Protein AF-A0A1G6D6D0-F1 (afdb_monomer)

Structure (mmCIF, N/CA/C/O backbone):
data_AF-A0A1G6D6D0-F1
#
_entry.id   AF-A0A1G6D6D0-F1
#
loop_
_atom_site.group_PDB
_atom_site.id
_atom_site.type_symbol
_atom_site.label_atom_id
_atom_site.label_alt_id
_atom_site.label_comp_id
_atom_site.label_asym_id
_atom_site.label_entity_id
_atom_site.label_seq_id
_atom_site.pdbx_PDB_ins_code
_atom_site.Cartn_x
_atom_site.Cartn_y
_atom_site.Cartn_z
_atom_site.occupancy
_atom_site.B_iso_or_equiv
_atom_site.auth_seq_id
_atom_site.auth_comp_id
_atom_site.auth_asym_id
_atom_site.auth_atom_id
_atom_site.pdbx_PDB_model_num
ATOM 1 N N . MET A 1 1 ? -6.537 -3.616 13.261 1.00 66.50 1 MET A N 1
ATOM 2 C CA . MET A 1 1 ? -6.884 -4.343 12.015 1.00 66.50 1 MET A CA 1
ATOM 3 C C . MET A 1 1 ? -5.956 -5.545 11.928 1.00 66.50 1 MET A C 1
ATOM 5 O O . MET A 1 1 ? -4.879 -5.459 12.498 1.00 66.50 1 MET A O 1
ATOM 9 N N . GLU A 1 2 ? -6.340 -6.663 11.310 1.00 81.75 2 GLU A N 1
ATOM 10 C CA . GLU A 1 2 ? -5.386 -7.776 11.140 1.00 81.75 2 GLU A CA 1
ATOM 11 C C . GLU A 1 2 ? -4.252 -7.355 10.183 1.00 81.75 2 GLU A C 1
ATOM 13 O O . GLU A 1 2 ? -4.545 -6.703 9.173 1.00 81.75 2 GLU A O 1
ATOM 18 N N . PRO A 1 3 ? -2.979 -7.692 10.472 1.00 80.25 3 PRO A N 1
ATOM 19 C CA . PRO A 1 3 ? -1.830 -7.265 9.666 1.00 80.25 3 PRO A CA 1
ATOM 20 C C . PRO A 1 3 ? -1.919 -7.767 8.220 1.00 80.25 3 PRO A C 1
ATOM 22 O O . PRO A 1 3 ? -1.638 -7.016 7.287 1.00 80.25 3 PRO A O 1
ATOM 25 N N . ASP A 1 4 ? -2.431 -8.982 8.009 1.00 86.94 4 ASP A N 1
ATOM 26 C CA . ASP A 1 4 ? -2.689 -9.535 6.675 1.00 86.94 4 ASP A CA 1
ATOM 27 C C . ASP A 1 4 ? -3.686 -8.695 5.868 1.00 86.94 4 ASP A C 1
ATOM 29 O O . ASP A 1 4 ? -3.547 -8.547 4.652 1.00 86.94 4 ASP A O 1
ATOM 33 N N . LYS A 1 5 ? -4.677 -8.096 6.541 1.00 89.50 5 LYS A N 1
ATOM 34 C CA . LYS A 1 5 ? -5.673 -7.241 5.890 1.00 89.50 5 LYS A CA 1
ATOM 35 C C . LYS A 1 5 ? -5.059 -5.913 5.446 1.00 89.50 5 LYS A C 1
ATOM 37 O O . LYS A 1 5 ? -5.367 -5.455 4.351 1.00 89.50 5 LYS A O 1
ATOM 42 N N . ILE A 1 6 ? -4.185 -5.320 6.264 1.0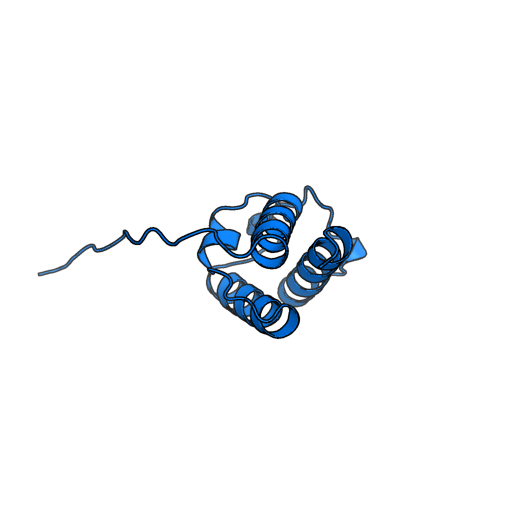0 90.88 6 ILE A N 1
ATOM 43 C CA . ILE A 1 6 ? -3.436 -4.109 5.892 1.00 90.88 6 ILE A CA 1
ATOM 44 C C . ILE A 1 6 ? -2.511 -4.402 4.718 1.00 90.88 6 ILE A C 1
ATOM 46 O O . ILE A 1 6 ? -2.521 -3.675 3.732 1.00 90.88 6 ILE A O 1
ATOM 50 N N . ARG A 1 7 ? -1.768 -5.508 4.775 1.00 90.88 7 ARG A N 1
ATOM 51 C CA . ARG A 1 7 ? -0.876 -5.910 3.689 1.00 90.88 7 ARG A CA 1
ATOM 52 C C . ARG A 1 7 ? -1.616 -6.090 2.370 1.00 90.88 7 ARG A C 1
ATOM 54 O O . ARG A 1 7 ? -1.166 -5.584 1.346 1.00 90.88 7 ARG A O 1
ATOM 61 N N . LYS A 1 8 ? -2.761 -6.773 2.399 1.00 92.00 8 LYS A N 1
ATOM 62 C CA . LYS A 1 8 ? -3.606 -6.926 1.214 1.00 92.00 8 LYS A CA 1
ATOM 63 C C . LYS A 1 8 ? -4.094 -5.571 0.692 1.00 92.00 8 LYS A C 1
ATOM 65 O O . LYS A 1 8 ? -4.010 -5.338 -0.506 1.00 92.00 8 LYS A O 1
ATOM 70 N N . LEU A 1 9 ? -4.533 -4.683 1.583 1.00 92.50 9 LEU A N 1
ATOM 71 C CA . LEU A 1 9 ? -4.980 -3.343 1.213 1.00 92.50 9 LEU A CA 1
ATOM 72 C C . LEU A 1 9 ? -3.872 -2.553 0.503 1.00 92.50 9 LEU A C 1
ATOM 74 O O . LEU A 1 9 ? -4.114 -2.031 -0.580 1.00 92.50 9 LEU A O 1
ATOM 78 N N . VAL A 1 10 ? -2.661 -2.505 1.069 1.00 92.00 10 VAL A N 1
ATOM 79 C CA . VAL A 1 10 ? -1.523 -1.800 0.452 1.00 92.00 10 VAL A CA 1
ATOM 80 C C . VAL A 1 10 ? -1.238 -2.366 -0.940 1.00 92.00 10 VAL A C 1
ATOM 82 O O . VAL A 1 10 ? -1.165 -1.604 -1.896 1.00 92.00 10 VAL A O 1
ATOM 85 N N . ILE A 1 11 ? -1.180 -3.695 -1.084 1.00 93.50 11 ILE A N 1
ATOM 86 C CA . ILE A 1 11 ? -0.975 -4.357 -2.383 1.00 93.50 11 ILE A CA 1
ATOM 87 C C . ILE A 1 11 ? -2.064 -3.973 -3.392 1.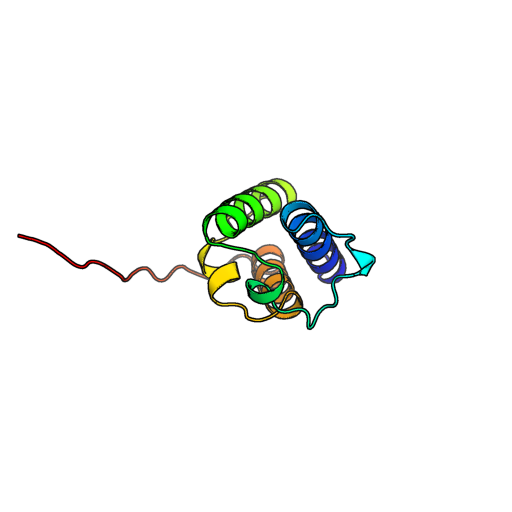00 93.50 11 ILE A C 1
ATOM 89 O O . ILE A 1 11 ? -1.753 -3.640 -4.533 1.00 93.50 11 ILE A O 1
ATOM 93 N N . GLU A 1 12 ? -3.337 -4.017 -2.994 1.00 93.44 12 GLU A N 1
ATOM 94 C CA . GLU A 1 12 ? -4.463 -3.704 -3.879 1.00 93.44 12 GLU A CA 1
ATOM 95 C C . GLU A 1 12 ? -4.423 -2.249 -4.363 1.00 93.44 12 GLU A C 1
ATOM 97 O O . GLU A 1 12 ? -4.637 -1.997 -5.551 1.00 93.44 12 GLU A O 1
ATOM 102 N N . LYS A 1 13 ? -4.110 -1.301 -3.471 1.00 93.06 13 LYS A N 1
ATOM 103 C CA . LYS A 1 13 ? -4.010 0.124 -3.812 1.00 93.06 13 LYS A CA 1
ATOM 104 C C . LYS A 1 13 ? -2.778 0.424 -4.664 1.00 93.06 13 LYS A C 1
ATOM 106 O O . LYS A 1 13 ? -2.903 1.052 -5.711 1.00 93.06 13 LYS A O 1
ATOM 111 N N . THR A 1 14 ? -1.613 -0.106 -4.295 1.00 91.44 14 THR A N 1
ATOM 112 C CA . THR A 1 14 ? -0.389 0.039 -5.093 1.00 91.44 14 THR A CA 1
ATOM 113 C C . THR A 1 14 ? -0.551 -0.556 -6.490 1.00 91.44 14 THR A C 1
ATOM 115 O O . THR A 1 14 ? -0.173 0.084 -7.464 1.00 91.44 14 THR A O 1
ATOM 118 N N . ALA A 1 15 ? -1.159 -1.738 -6.621 1.00 92.31 15 ALA A N 1
ATOM 119 C CA . ALA A 1 15 ? -1.433 -2.345 -7.925 1.00 92.31 15 ALA A CA 1
ATOM 120 C C . ALA A 1 15 ? -2.336 -1.470 -8.794 1.00 92.31 15 ALA A C 1
ATOM 122 O O . ALA A 1 15 ? -2.109 -1.357 -9.998 1.00 92.31 15 ALA A O 1
ATOM 123 N N . ASN A 1 16 ? -3.345 -0.843 -8.184 1.00 91.94 16 ASN A N 1
ATOM 124 C CA . ASN A 1 16 ? -4.249 0.051 -8.889 1.00 91.94 16 ASN A CA 1
ATOM 125 C C . ASN A 1 16 ? -3.515 1.273 -9.457 1.00 91.94 16 ASN A C 1
ATOM 127 O O . ASN A 1 16 ? -3.688 1.575 -10.636 1.00 91.94 16 ASN A O 1
ATOM 131 N N . LEU A 1 17 ? -2.659 1.903 -8.647 1.00 90.25 17 LEU A N 1
ATOM 132 C CA . LEU A 1 17 ? -1.853 3.060 -9.048 1.00 90.25 17 LEU A CA 1
ATOM 133 C C . LEU A 1 17 ? -0.813 2.694 -10.114 1.00 90.25 17 LEU A C 1
ATOM 135 O O . LEU A 1 17 ? -0.730 3.346 -11.149 1.00 90.25 17 LEU A O 1
ATOM 139 N N . ALA A 1 18 ? -0.105 1.579 -9.925 1.00 88.69 18 ALA A N 1
ATOM 140 C CA . ALA A 1 18 ? 0.881 1.071 -10.878 1.00 88.69 18 ALA A CA 1
ATOM 141 C C . ALA A 1 18 ? 0.256 0.503 -12.172 1.00 88.69 18 ALA A C 1
ATOM 143 O O . ALA A 1 18 ? 0.970 0.150 -13.111 1.00 88.69 18 ALA A O 1
ATOM 144 N N . GLY A 1 19 ? -1.074 0.374 -12.243 1.00 90.44 19 GLY A N 1
ATOM 145 C CA . GLY A 1 19 ? -1.775 -0.163 -13.412 1.00 90.44 19 GLY A CA 1
ATOM 146 C C . GLY A 1 19 ? -1.510 -1.652 -13.675 1.00 90.44 19 GLY A C 1
ATOM 147 O O . GLY A 1 19 ? -1.673 -2.118 -14.806 1.00 90.44 19 GLY A O 1
ATOM 148 N N . ILE A 1 20 ? -1.108 -2.405 -12.649 1.00 91.38 20 ILE A N 1
ATOM 149 C CA . ILE A 1 20 ? -0.824 -3.845 -12.719 1.00 91.38 20 ILE A CA 1
ATOM 150 C C . ILE A 1 20 ? -1.801 -4.643 -11.851 1.00 91.38 20 ILE A C 1
ATOM 152 O O . ILE A 1 20 ? -2.696 -4.106 -11.202 1.00 91.38 20 ILE A O 1
ATOM 156 N N . LYS A 1 21 ? -1.674 -5.971 -11.864 1.00 92.31 21 LYS A N 1
ATOM 157 C CA . LYS A 1 21 ? -2.503 -6.837 -11.022 1.00 92.31 21 LYS A CA 1
ATOM 158 C C . LYS A 1 21 ? -1.888 -6.962 -9.625 1.00 92.31 21 LYS A C 1
ATOM 160 O O . LYS A 1 21 ? -0.672 -7.085 -9.528 1.00 92.31 21 LYS A O 1
ATOM 165 N N . PRO A 1 22 ? -2.703 -7.047 -8.559 1.00 90.94 22 PRO A N 1
ATOM 166 C CA . PRO A 1 22 ? -2.199 -7.266 -7.200 1.00 90.94 22 PRO A CA 1
ATOM 167 C C . PRO A 1 22 ? -1.447 -8.595 -7.044 1.00 90.94 22 PRO A C 1
ATOM 169 O O . PRO A 1 22 ? -0.578 -8.697 -6.191 1.00 90.94 22 PRO A O 1
ATOM 172 N N . ASP A 1 23 ? -1.739 -9.586 -7.891 1.00 90.44 23 ASP A N 1
ATOM 173 C CA . ASP A 1 23 ? -1.033 -10.876 -7.924 1.00 90.44 23 ASP A CA 1
ATOM 174 C C . ASP A 1 23 ? 0.413 -10.761 -8.448 1.00 90.44 23 ASP A C 1
ATOM 176 O O . ASP A 1 23 ? 1.248 -11.608 -8.151 1.00 90.44 23 ASP A O 1
ATOM 180 N N . GLU A 1 24 ? 0.726 -9.696 -9.198 1.00 90.69 24 GLU A N 1
ATOM 181 C CA . GLU A 1 24 ? 2.082 -9.421 -9.699 1.00 90.69 24 GLU A CA 1
ATOM 182 C C . GLU A 1 24 ? 2.948 -8.717 -8.640 1.00 90.69 24 GLU A C 1
ATOM 184 O O . GLU A 1 24 ? 4.165 -8.632 -8.796 1.00 90.69 24 GLU A O 1
ATOM 189 N N . ILE A 1 25 ? 2.338 -8.215 -7.558 1.00 91.25 25 ILE A N 1
ATOM 190 C CA . ILE A 1 25 ? 3.035 -7.534 -6.468 1.00 91.25 25 ILE A CA 1
ATOM 191 C C . ILE A 1 25 ? 3.331 -8.525 -5.346 1.00 91.25 25 ILE A C 1
ATOM 193 O O . ILE A 1 25 ? 2.448 -9.101 -4.709 1.00 91.25 25 ILE A O 1
ATOM 197 N N . THR A 1 26 ? 4.614 -8.670 -5.047 1.00 90.81 26 THR A N 1
ATOM 198 C CA . THR A 1 26 ? 5.121 -9.481 -3.940 1.00 90.81 26 THR A CA 1
ATOM 199 C C . THR A 1 26 ? 5.378 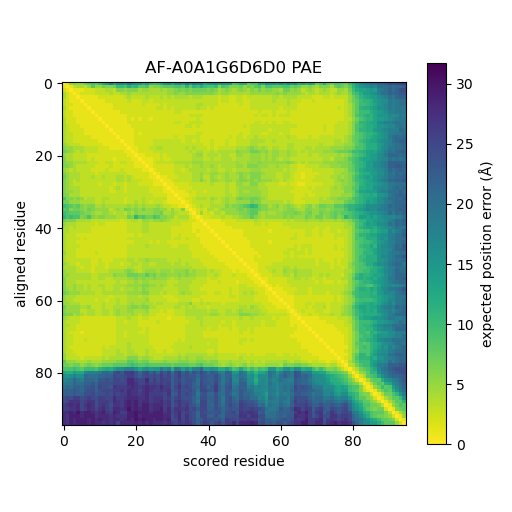-8.603 -2.705 1.00 90.81 26 THR A C 1
ATOM 201 O O . THR A 1 26 ? 5.538 -7.391 -2.831 1.00 90.81 26 THR A O 1
ATOM 204 N N . PRO A 1 27 ? 5.441 -9.171 -1.482 1.00 87.94 27 PRO A N 1
ATOM 205 C CA . PRO A 1 27 ? 5.811 -8.392 -0.293 1.00 87.94 27 PRO A CA 1
ATOM 206 C C . PRO A 1 27 ? 7.173 -7.705 -0.434 1.00 87.94 27 PRO A C 1
ATOM 208 O O . PRO A 1 27 ? 7.364 -6.618 0.091 1.00 87.94 27 PRO A O 1
ATOM 211 N N . GLU A 1 28 ? 8.092 -8.345 -1.151 1.00 91.12 28 GLU A N 1
ATOM 212 C CA . GLU A 1 28 ? 9.455 -7.865 -1.390 1.00 91.12 28 GLU A CA 1
ATOM 213 C C . GLU A 1 28 ? 9.544 -6.948 -2.619 1.00 91.12 28 GLU A C 1
ATOM 215 O O . GLU A 1 28 ? 10.632 -6.513 -2.989 1.00 91.12 28 GLU A O 1
ATOM 220 N N . SER A 1 29 ? 8.415 -6.662 -3.279 1.00 90.88 29 SER A N 1
ATOM 221 C CA . SER A 1 29 ? 8.389 -5.712 -4.386 1.00 90.88 29 SER A CA 1
ATOM 222 C C . SER A 1 29 ? 8.731 -4.324 -3.874 1.00 90.88 29 SER A C 1
ATOM 224 O O . SER A 1 29 ? 8.190 -3.869 -2.862 1.00 90.88 29 SER A O 1
ATOM 226 N N . ASN A 1 30 ? 9.632 -3.666 -4.595 1.00 90.06 30 ASN A N 1
ATOM 227 C CA . ASN A 1 30 ? 10.095 -2.340 -4.243 1.00 90.06 30 ASN A CA 1
ATOM 228 C C . ASN A 1 30 ? 9.080 -1.282 -4.706 1.00 90.06 30 ASN A C 1
ATOM 230 O O . ASN A 1 30 ? 8.662 -1.303 -5.863 1.00 90.06 30 ASN A O 1
ATOM 234 N N . LEU A 1 31 ? 8.677 -0.379 -3.809 1.00 86.56 31 LEU A N 1
ATOM 235 C CA . LEU A 1 31 ? 7.644 0.631 -4.077 1.00 86.56 31 LEU A CA 1
ATOM 236 C C . LEU A 1 31 ? 8.065 1.599 -5.195 1.00 86.56 31 LEU A C 1
ATOM 238 O O . LEU A 1 31 ? 7.276 1.875 -6.097 1.00 86.56 31 LEU A O 1
ATOM 242 N N . GLU A 1 32 ? 9.325 2.036 -5.192 1.00 84.75 32 GLU A N 1
ATOM 243 C CA . GLU A 1 32 ? 9.896 2.905 -6.228 1.00 84.75 32 GLU A CA 1
ATOM 244 C C . GLU A 1 32 ? 9.963 2.181 -7.582 1.00 84.75 32 GLU A C 1
ATOM 246 O O . GLU A 1 32 ? 9.607 2.740 -8.619 1.00 84.75 32 GLU A O 1
ATOM 251 N N . ALA A 1 33 ? 10.335 0.895 -7.582 1.00 87.31 33 ALA A N 1
ATOM 252 C CA . ALA A 1 33 ? 10.389 0.081 -8.800 1.00 87.31 33 ALA A CA 1
ATOM 253 C C . ALA A 1 33 ? 9.005 -0.182 -9.420 1.00 87.31 33 ALA A C 1
ATOM 255 O O . ALA A 1 33 ? 8.908 -0.413 -10.626 1.00 87.31 33 ALA A O 1
ATOM 256 N N . LEU A 1 34 ? 7.941 -0.141 -8.611 1.00 86.88 34 LEU A N 1
ATOM 257 C CA . LEU A 1 34 ? 6.552 -0.219 -9.072 1.00 86.88 34 LEU A CA 1
ATOM 258 C C . LEU A 1 34 ? 6.062 1.095 -9.700 1.00 86.88 34 LEU A C 1
ATOM 260 O O . LEU A 1 34 ? 4.961 1.130 -10.243 1.00 86.88 34 LEU A O 1
ATOM 264 N N . GLY A 1 35 ? 6.882 2.149 -9.660 1.00 83.56 35 GLY A N 1
ATOM 265 C CA . GLY A 1 35 ? 6.568 3.451 -10.229 1.00 83.56 35 GLY A CA 1
ATOM 266 C C . GLY A 1 35 ? 5.752 4.346 -9.305 1.00 83.56 35 GLY A C 1
ATOM 267 O O . GLY A 1 35 ? 5.187 5.311 -9.801 1.00 83.56 35 GLY A O 1
ATOM 268 N N . LEU A 1 36 ? 5.687 4.053 -7.999 1.00 82.00 36 LEU A N 1
ATOM 269 C CA . LEU A 1 36 ? 5.051 4.951 -7.036 1.00 82.00 36 LEU A CA 1
ATOM 270 C C . LEU A 1 36 ? 5.902 6.211 -6.873 1.00 82.00 36 LEU A C 1
ATOM 272 O O . LEU A 1 36 ? 6.916 6.207 -6.172 1.00 82.00 36 LEU A O 1
ATOM 276 N N . ASP A 1 37 ? 5.484 7.286 -7.530 1.00 83.56 37 ASP A N 1
ATOM 277 C CA . ASP A 1 37 ? 6.091 8.598 -7.363 1.00 83.56 37 ASP A CA 1
ATOM 278 C C . ASP A 1 37 ? 5.484 9.365 -6.170 1.00 83.56 37 ASP A C 1
ATOM 280 O O . ASP A 1 37 ? 4.647 8.864 -5.414 1.00 83.56 37 ASP A O 1
ATOM 284 N N . SER A 1 38 ? 5.914 10.613 -5.971 1.00 82.12 38 SER A N 1
ATOM 285 C CA . SER A 1 38 ? 5.392 11.462 -4.897 1.00 82.12 38 SER A CA 1
ATOM 286 C C . SER A 1 38 ? 3.883 11.715 -4.998 1.00 82.12 38 SER A C 1
ATOM 288 O O . SER A 1 38 ? 3.239 11.878 -3.965 1.00 82.12 38 SER A O 1
ATOM 290 N N . ALA A 1 39 ? 3.310 11.793 -6.202 1.00 88.38 39 ALA A N 1
ATOM 291 C CA . ALA A 1 39 ? 1.878 12.009 -6.391 1.00 88.38 39 ALA A CA 1
ATOM 292 C C . ALA A 1 39 ? 1.092 10.726 -6.100 1.00 88.38 39 ALA A C 1
ATOM 294 O O . ALA A 1 39 ? 0.087 10.778 -5.388 1.00 88.38 39 ALA A O 1
ATOM 295 N N . ASP A 1 40 ? 1.587 9.579 -6.562 1.00 89.50 40 ASP A N 1
ATOM 296 C CA . ASP A 1 40 ? 0.992 8.279 -6.262 1.00 89.50 40 ASP A CA 1
ATOM 297 C C . ASP A 1 40 ? 1.058 7.963 -4.768 1.00 89.50 40 ASP A C 1
ATOM 299 O O . ASP A 1 40 ? 0.081 7.486 -4.195 1.00 89.50 40 ASP A O 1
ATOM 303 N N . ALA A 1 41 ? 2.161 8.305 -4.097 1.00 89.50 41 ALA A N 1
ATOM 304 C CA . ALA A 1 41 ? 2.292 8.162 -2.650 1.00 89.50 41 ALA A CA 1
ATOM 305 C C . ALA A 1 41 ? 1.246 8.993 -1.885 1.00 89.50 41 ALA A C 1
ATOM 307 O O . ALA A 1 41 ? 0.709 8.526 -0.878 1.00 89.50 41 ALA A O 1
ATOM 308 N N . VAL A 1 42 ? 0.922 10.206 -2.357 1.00 91.38 42 VAL A N 1
ATOM 309 C CA . VAL A 1 42 ? -0.145 11.037 -1.768 1.00 91.38 42 VAL A CA 1
ATOM 310 C C . VAL A 1 42 ? -1.500 10.350 -1.920 1.00 91.38 42 VAL A C 1
ATOM 312 O O . VAL A 1 42 ? -2.245 10.251 -0.947 1.00 91.38 42 VAL A O 1
ATOM 315 N N . VAL A 1 43 ? -1.817 9.851 -3.117 1.00 92.00 43 VAL A N 1
ATOM 316 C CA . VAL A 1 43 ? -3.092 9.162 -3.372 1.00 92.00 43 VAL A CA 1
ATOM 317 C C . VAL A 1 43 ? -3.187 7.879 -2.547 1.00 92.00 43 VAL A C 1
ATOM 319 O O . VAL A 1 43 ? -4.200 7.650 -1.889 1.00 92.00 43 VAL A O 1
ATOM 322 N N . LEU A 1 44 ? -2.117 7.085 -2.513 1.00 91.31 44 LEU A N 1
ATOM 323 C CA . LEU A 1 44 ? -2.022 5.850 -1.740 1.00 91.31 44 LEU A CA 1
ATOM 324 C C . LEU A 1 44 ? -2.259 6.101 -0.249 1.00 91.31 44 LEU A C 1
ATOM 326 O O . LEU A 1 44 ? -3.057 5.394 0.371 1.00 91.31 44 LEU A O 1
ATOM 330 N N . ALA A 1 45 ? -1.610 7.128 0.310 1.00 91.19 45 ALA A N 1
ATOM 331 C CA . ALA A 1 45 ? -1.829 7.555 1.685 1.00 91.19 45 ALA A CA 1
ATOM 332 C C . ALA A 1 45 ? -3.309 7.871 1.913 1.00 91.19 45 ALA A C 1
ATOM 334 O O . ALA A 1 45 ? -3.940 7.220 2.738 1.00 91.19 45 ALA A O 1
ATOM 335 N N . MET A 1 46 ? -3.897 8.763 1.110 1.00 91.44 46 MET A N 1
ATOM 336 C CA . MET A 1 46 ? -5.304 9.159 1.234 1.00 91.44 46 MET A CA 1
ATOM 337 C C . MET A 1 46 ? -6.286 7.982 1.120 1.00 91.44 46 MET A C 1
ATOM 339 O O . MET A 1 46 ? -7.320 7.960 1.791 1.00 91.44 46 MET A O 1
ATOM 343 N N . GLU A 1 47 ? -6.018 7.005 0.253 1.00 92.69 47 GLU A N 1
ATOM 344 C CA . GLU A 1 47 ? -6.861 5.816 0.123 1.00 92.69 47 GLU A CA 1
ATOM 345 C C . GLU A 1 47 ? -6.762 4.905 1.350 1.00 92.69 47 GLU A C 1
ATOM 347 O O . GLU A 1 47 ? -7.779 4.402 1.833 1.00 92.69 47 GLU A O 1
ATOM 352 N N . ILE A 1 48 ? -5.557 4.709 1.883 1.00 91.56 48 ILE A N 1
ATOM 353 C CA . ILE A 1 48 ? -5.346 3.904 3.089 1.00 91.56 48 ILE A CA 1
ATOM 354 C C . ILE A 1 48 ? -5.922 4.620 4.314 1.00 91.56 48 ILE A C 1
ATOM 356 O O . ILE A 1 48 ? -6.529 3.970 5.166 1.00 91.56 48 ILE A O 1
ATOM 360 N N . GLU A 1 49 ? -5.802 5.942 4.401 1.00 91.56 49 GLU A N 1
ATOM 361 C CA . GLU A 1 49 ? -6.410 6.754 5.457 1.00 91.56 49 GLU A CA 1
ATOM 362 C C . GLU A 1 49 ? -7.928 6.591 5.490 1.00 91.56 49 GLU A C 1
ATOM 364 O O . GLU A 1 49 ? -8.508 6.367 6.553 1.00 91.56 49 GLU A O 1
ATOM 369 N N . GLN A 1 50 ? -8.580 6.645 4.327 1.00 91.06 50 GLN A N 1
ATOM 370 C CA . GLN A 1 50 ? -10.029 6.467 4.220 1.00 91.06 50 GLN A CA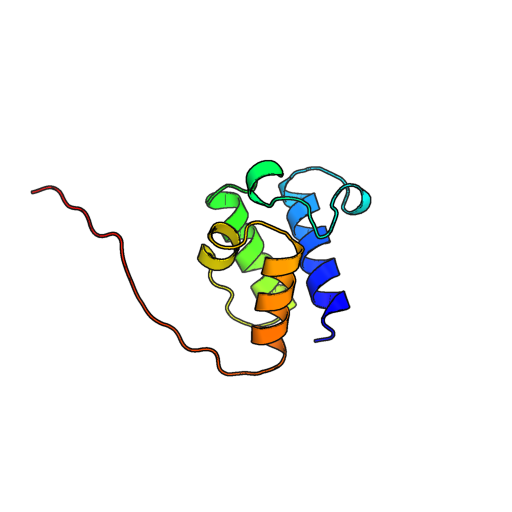 1
ATOM 371 C C . GLN A 1 50 ? -10.483 5.062 4.639 1.00 91.06 50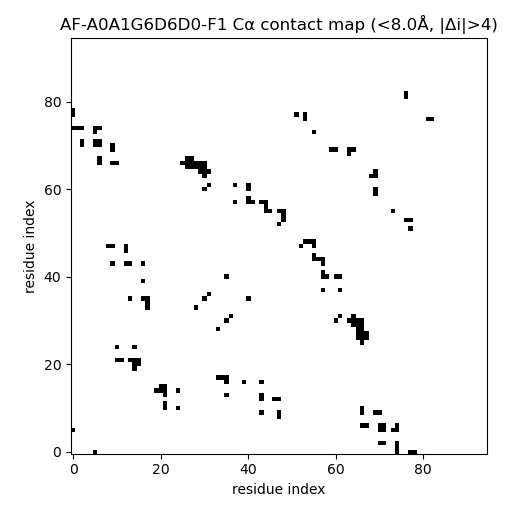 GLN A C 1
ATOM 373 O O . GLN A 1 50 ? -11.509 4.920 5.302 1.00 91.06 50 GLN A O 1
ATOM 378 N N . GLU A 1 51 ? -9.715 4.028 4.293 1.00 90.50 51 GLU A N 1
ATOM 379 C CA . GLU A 1 51 ? -10.036 2.631 4.614 1.00 90.50 51 GLU A CA 1
ATOM 380 C C . GLU A 1 51 ? -9.740 2.270 6.078 1.00 90.50 51 GLU A C 1
ATOM 382 O O . GLU A 1 51 ? -10.447 1.468 6.694 1.00 90.50 51 GLU A O 1
ATOM 387 N N . THR A 1 52 ? -8.683 2.847 6.651 1.00 87.69 52 THR A N 1
ATOM 388 C CA . THR A 1 52 ? -8.233 2.549 8.020 1.00 87.69 52 THR A CA 1
ATOM 389 C C . THR A 1 52 ? -8.778 3.522 9.064 1.00 87.69 52 THR A C 1
ATOM 391 O O . THR A 1 52 ? -8.802 3.192 10.253 1.00 87.69 52 THR A O 1
ATOM 394 N N . GLY A 1 53 ? -9.218 4.712 8.647 1.00 88.88 53 GLY A N 1
ATOM 395 C CA . GLY A 1 53 ? -9.628 5.810 9.522 1.00 88.88 53 GLY A CA 1
ATOM 396 C C . GLY A 1 53 ? -8.479 6.409 10.343 1.00 88.88 53 GLY A C 1
ATOM 397 O O . GLY A 1 53 ? -8.730 7.004 11.393 1.00 88.88 53 GLY A O 1
ATOM 398 N N . ARG A 1 54 ? -7.224 6.202 9.928 1.00 87.88 54 ARG A N 1
ATOM 399 C CA . ARG A 1 54 ? -6.010 6.715 10.582 1.00 87.88 54 ARG A CA 1
ATOM 400 C C . ARG A 1 54 ? -5.247 7.601 9.617 1.00 87.88 54 ARG A C 1
ATOM 402 O O . ARG 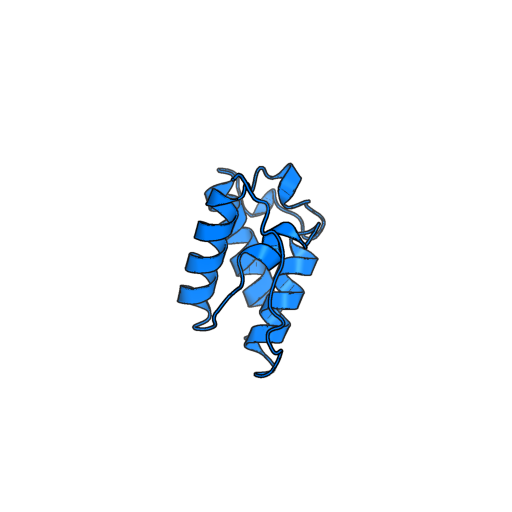A 1 54 ? -5.223 7.278 8.446 1.00 87.88 54 ARG A O 1
ATOM 409 N N . GLU A 1 55 ? -4.620 8.657 10.123 1.00 88.12 55 GLU A N 1
ATOM 410 C CA . GLU A 1 55 ? -3.719 9.510 9.338 1.00 88.12 55 GLU A CA 1
ATOM 411 C C . GLU A 1 55 ? -2.450 8.722 8.971 1.00 88.12 55 GLU A C 1
ATOM 413 O O . GLU A 1 55 ? -1.836 8.099 9.842 1.00 88.12 55 GLU A O 1
ATOM 418 N N . ILE A 1 56 ? -2.088 8.719 7.688 1.00 89.50 56 ILE A N 1
ATOM 419 C CA . ILE A 1 56 ? -0.943 8.008 7.122 1.00 89.50 56 ILE A CA 1
ATOM 420 C C . ILE A 1 56 ? -0.043 9.038 6.453 1.00 89.50 56 ILE A C 1
ATOM 422 O O . ILE A 1 56 ? -0.414 9.700 5.488 1.00 89.50 56 ILE A O 1
ATOM 426 N N . GLU A 1 57 ? 1.187 9.155 6.941 1.00 89.31 57 GLU A N 1
ATOM 427 C CA . GLU A 1 57 ? 2.130 10.098 6.360 1.00 89.31 57 GLU A CA 1
ATOM 428 C C . GLU A 1 57 ? 2.601 9.625 4.978 1.00 89.31 57 GLU A C 1
ATOM 430 O O . GLU A 1 57 ? 3.136 8.530 4.837 1.00 89.31 57 GLU A O 1
ATOM 435 N N . VAL A 1 58 ? 2.501 10.490 3.968 1.00 89.62 58 VAL A N 1
ATOM 436 C CA . VAL A 1 58 ? 3.002 10.222 2.605 1.00 89.62 58 VAL A CA 1
ATOM 437 C C . VAL A 1 58 ? 4.482 9.825 2.605 1.00 89.62 58 VAL A C 1
ATOM 439 O O . VAL A 1 58 ? 4.898 8.926 1.877 1.00 89.62 58 VAL A O 1
ATOM 442 N N . GLY A 1 59 ? 5.276 10.460 3.473 1.00 87.62 59 GLY A N 1
ATOM 443 C CA . GLY A 1 59 ? 6.696 10.167 3.646 1.00 87.62 59 GLY A CA 1
ATOM 444 C C . GLY A 1 59 ? 6.984 8.724 4.064 1.00 87.62 59 GLY A C 1
ATOM 445 O O . GLY A 1 59 ? 8.088 8.252 3.822 1.00 87.62 59 GLY A O 1
ATOM 446 N N . LEU A 1 60 ? 6.015 7.998 4.631 1.00 89.81 60 LEU A N 1
ATOM 447 C CA . LEU A 1 60 ? 6.146 6.572 4.933 1.00 89.81 60 LEU A CA 1
ATOM 448 C C . LEU A 1 60 ? 6.417 5.765 3.658 1.00 89.81 60 LEU A C 1
ATOM 450 O O . LEU A 1 60 ? 7.366 4.990 3.631 1.00 89.81 60 LEU A O 1
ATOM 454 N N . PHE A 1 61 ? 5.668 6.008 2.580 1.00 88.44 61 PHE A N 1
ATOM 455 C CA . PHE A 1 61 ? 5.838 5.288 1.309 1.00 88.44 61 PHE A CA 1
ATOM 456 C C . PHE A 1 61 ? 7.134 5.646 0.581 1.00 88.44 61 PHE A C 1
ATOM 458 O O . PHE A 1 61 ? 7.638 4.836 -0.183 1.00 88.44 61 PHE A O 1
ATOM 465 N N . LEU A 1 62 ? 7.677 6.838 0.841 1.00 85.69 62 LEU A N 1
ATOM 466 C CA . LEU A 1 62 ? 8.967 7.276 0.300 1.00 85.69 62 LEU A CA 1
ATOM 467 C C . LEU A 1 62 ? 10.159 6.765 1.125 1.00 85.69 62 LEU A C 1
ATOM 469 O O . LEU A 1 62 ? 11.286 6.763 0.641 1.00 85.69 62 LEU A O 1
ATOM 473 N N . ARG A 1 63 ? 9.931 6.390 2.391 1.00 86.88 63 ARG A N 1
ATOM 474 C CA . ARG A 1 63 ? 10.957 5.836 3.288 1.00 86.88 63 ARG A CA 1
ATOM 475 C C . ARG A 1 63 ? 11.034 4.316 3.226 1.00 86.88 63 ARG A C 1
ATOM 477 O O . ARG A 1 63 ? 12.110 3.771 3.447 1.00 86.88 63 ARG A O 1
ATOM 484 N N . CYS A 1 64 ? 9.909 3.646 3.001 1.00 89.44 64 CYS A N 1
ATOM 485 C CA . CYS A 1 64 ? 9.857 2.196 2.882 1.00 89.44 64 CYS A CA 1
ATOM 486 C C . CYS A 1 64 ? 10.401 1.757 1.522 1.00 89.44 64 CYS A C 1
ATOM 488 O O . CYS A 1 64 ? 9.979 2.271 0.489 1.00 89.44 64 CYS A O 1
ATOM 490 N N . GLU A 1 65 ? 11.293 0.769 1.514 1.00 88.94 65 GLU A N 1
ATOM 491 C CA . GLU A 1 65 ? 11.789 0.201 0.260 1.00 88.94 65 GLU A CA 1
ATOM 492 C C . GLU A 1 65 ? 10.756 -0.763 -0.322 1.00 88.94 65 GLU A C 1
ATOM 494 O O . GLU A 1 65 ? 10.505 -0.762 -1.527 1.00 88.94 65 GLU A O 1
ATOM 499 N N . THR A 1 66 ? 10.127 -1.569 0.537 1.00 92.25 66 THR A N 1
ATOM 500 C CA . THR A 1 66 ? 9.239 -2.659 0.124 1.00 92.25 66 THR A CA 1
ATOM 501 C C . THR A 1 66 ? 7.788 -2.478 0.564 1.00 92.25 66 THR A C 1
ATOM 503 O O . THR A 1 66 ? 7.469 -1.812 1.553 1.00 92.25 66 THR A O 1
ATOM 506 N N . VAL A 1 67 ? 6.880 -3.145 -0.155 1.00 91.56 67 VAL A N 1
ATOM 507 C CA . VAL A 1 67 ? 5.450 -3.204 0.192 1.00 91.56 67 VAL A CA 1
ATOM 508 C C . VAL A 1 67 ? 5.226 -3.815 1.581 1.00 91.56 67 VAL A C 1
ATOM 510 O O . VAL A 1 67 ? 4.325 -3.388 2.305 1.00 91.56 67 VAL A O 1
ATOM 513 N N . ALA A 1 68 ? 6.030 -4.813 1.964 1.00 91.75 68 ALA A N 1
ATOM 514 C CA . ALA A 1 68 ? 5.962 -5.429 3.285 1.00 91.75 68 ALA A CA 1
ATOM 515 C C . ALA A 1 68 ? 6.235 -4.418 4.404 1.00 91.75 68 ALA A C 1
ATOM 517 O O . ALA A 1 68 ? 5.422 -4.313 5.320 1.00 91.75 68 ALA A O 1
ATOM 518 N N . GLU A 1 69 ? 7.309 -3.635 4.292 1.00 92.06 69 GLU A N 1
ATOM 519 C CA . GLU A 1 69 ? 7.666 -2.632 5.299 1.00 92.06 69 GLU A CA 1
ATOM 520 C C . GLU A 1 69 ? 6.579 -1.569 5.461 1.00 92.06 69 GLU A C 1
ATOM 522 O O . GLU A 1 69 ? 6.174 -1.267 6.585 1.00 92.06 69 GLU A O 1
ATOM 527 N N . ALA A 1 70 ? 6.048 -1.051 4.348 1.00 91.25 70 ALA A N 1
ATOM 528 C CA . ALA A 1 70 ? 4.960 -0.079 4.399 1.00 91.25 70 ALA A CA 1
ATOM 529 C C . ALA A 1 70 ? 3.719 -0.664 5.091 1.00 91.25 70 ALA A C 1
ATOM 531 O O . ALA A 1 70 ? 3.123 -0.030 5.964 1.00 91.25 70 ALA A O 1
ATOM 532 N N . ALA A 1 71 ? 3.347 -1.900 4.748 1.00 91.88 71 ALA A N 1
ATOM 533 C CA . ALA A 1 71 ? 2.213 -2.580 5.359 1.00 91.88 71 ALA A CA 1
ATOM 534 C C . ALA A 1 71 ? 2.407 -2.846 6.858 1.00 91.88 71 ALA A C 1
ATOM 536 O O . ALA A 1 71 ? 1.457 -2.689 7.627 1.00 91.88 71 ALA A O 1
ATOM 537 N N . GLU A 1 72 ? 3.606 -3.239 7.288 1.00 91.25 72 GLU A N 1
ATOM 538 C CA . GLU A 1 72 ? 3.920 -3.446 8.703 1.00 91.25 72 GLU A CA 1
ATOM 539 C C . GLU A 1 72 ? 3.809 -2.149 9.503 1.00 91.25 72 GLU A C 1
ATOM 541 O O . GLU A 1 72 ? 3.225 -2.146 10.591 1.00 91.25 72 GLU A O 1
ATOM 546 N N . GLU A 1 73 ? 4.299 -1.039 8.956 1.00 90.56 73 GLU A N 1
ATOM 547 C CA . GLU A 1 73 ? 4.246 0.249 9.641 1.00 90.56 73 GLU A CA 1
ATOM 548 C C . GLU A 1 73 ? 2.803 0.761 9.764 1.00 90.56 73 GLU A C 1
ATOM 550 O O . GLU A 1 73 ? 2.358 1.147 10.848 1.00 90.56 73 GLU A O 1
ATOM 555 N N . ILE A 1 74 ? 2.001 0.636 8.704 1.00 90.62 74 ILE A N 1
ATOM 556 C CA . ILE A 1 74 ? 0.564 0.946 8.755 1.00 90.62 74 ILE A CA 1
ATOM 557 C C . ILE A 1 74 ? -0.164 0.009 9.735 1.00 90.62 74 ILE A C 1
ATOM 559 O O . ILE A 1 74 ? -1.047 0.431 10.492 1.00 90.62 74 ILE A O 1
ATOM 563 N N . ALA A 1 75 ? 0.196 -1.276 9.771 1.00 90.00 75 ALA A N 1
ATOM 564 C CA . ALA A 1 75 ? -0.388 -2.227 10.713 1.00 90.00 75 ALA A CA 1
ATOM 565 C C . ALA A 1 75 ? -0.075 -1.845 12.166 1.00 90.00 75 ALA A C 1
ATOM 567 O O . ALA A 1 75 ? -0.957 -1.963 13.023 1.00 90.00 75 ALA A O 1
ATOM 568 N N . ARG A 1 76 ? 1.127 -1.328 12.448 1.00 87.56 76 ARG A N 1
ATOM 569 C CA . ARG A 1 76 ? 1.489 -0.778 13.762 1.00 87.56 76 ARG A CA 1
ATOM 570 C C . ARG A 1 76 ? 0.654 0.452 14.107 1.00 87.56 76 ARG A C 1
ATOM 572 O O . ARG A 1 76 ? 0.013 0.441 15.157 1.00 87.56 76 ARG A O 1
ATOM 579 N N . LEU A 1 77 ? 0.568 1.432 13.203 1.00 87.06 77 LEU A N 1
ATOM 580 C CA . LEU A 1 77 ? -0.228 2.659 13.384 1.00 87.06 77 LEU A CA 1
ATOM 581 C C . LEU A 1 77 ? -1.709 2.361 13.669 1.00 87.06 77 LEU A C 1
ATOM 583 O O . LEU A 1 77 ? -2.359 3.019 14.484 1.00 87.06 77 LEU A O 1
ATOM 587 N N . THR A 1 78 ? -2.257 1.336 13.017 1.00 84.19 78 THR A N 1
ATOM 588 C CA . THR A 1 78 ? -3.668 0.951 13.162 1.00 84.19 78 THR A CA 1
ATOM 589 C C . THR A 1 78 ? -3.943 0.012 14.342 1.00 84.19 78 THR A C 1
ATOM 591 O O . THR A 1 78 ? -5.099 -0.094 14.764 1.00 84.19 78 THR A O 1
ATOM 594 N N . SER A 1 79 ? -2.926 -0.671 14.883 1.00 79.88 79 SER A N 1
ATOM 595 C CA . SER A 1 79 ? -3.073 -1.659 15.971 1.00 79.88 79 SER A CA 1
ATOM 596 C C . SER A 1 79 ? -2.682 -1.129 17.350 1.00 79.88 79 SER A C 1
ATOM 598 O O . SER A 1 79 ? -3.248 -1.572 18.347 1.00 79.88 79 SER A O 1
ATOM 600 N N . GLY A 1 80 ? -1.760 -0.170 17.426 1.00 63.47 80 GLY A N 1
ATOM 601 C CA . GLY A 1 80 ? -1.352 0.494 18.659 1.00 63.47 80 GLY A CA 1
ATOM 602 C C . GLY A 1 80 ? -1.403 1.996 18.449 1.00 63.47 80 GLY A C 1
ATOM 603 O O . GLY A 1 80 ? -0.504 2.567 17.846 1.00 63.47 80 GLY A O 1
ATOM 604 N N . GLY A 1 81 ? -2.479 2.630 18.914 1.00 58.81 81 GLY A N 1
ATOM 605 C CA . GLY A 1 81 ? -2.622 4.080 18.845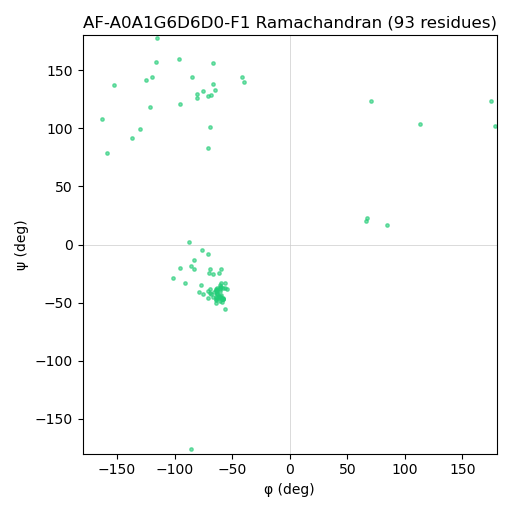 1.00 58.81 81 GLY A CA 1
ATOM 606 C C . GLY A 1 81 ? -1.667 4.767 19.813 1.00 58.81 81 GLY A C 1
ATOM 607 O O . GLY A 1 81 ? -2.085 5.055 20.924 1.00 58.81 81 GLY A O 1
ATOM 608 N N . ASP A 1 82 ? -0.415 4.947 19.400 1.00 56.25 82 ASP A N 1
ATOM 609 C CA . ASP A 1 82 ? 0.467 6.091 19.666 1.00 56.25 82 ASP A CA 1
ATOM 610 C C . ASP A 1 82 ? 1.829 5.804 19.003 1.00 56.25 82 ASP A C 1
ATOM 612 O O . ASP A 1 82 ? 2.628 5.011 19.501 1.00 56.25 82 ASP A O 1
ATOM 616 N N . ALA A 1 83 ? 2.086 6.424 17.853 1.00 48.22 83 ALA A N 1
ATOM 617 C CA . ALA A 1 83 ? 3.435 6.635 17.341 1.00 48.22 83 ALA A CA 1
ATOM 618 C C . ALA A 1 83 ? 3.483 8.066 16.807 1.00 48.22 83 ALA A C 1
ATOM 620 O O . ALA A 1 83 ? 3.064 8.378 15.696 1.00 48.22 83 ALA A O 1
ATOM 621 N N . ALA A 1 84 ? 3.892 8.930 17.726 1.00 42.00 84 ALA A N 1
ATOM 622 C CA . ALA A 1 84 ? 4.122 10.351 17.606 1.00 42.00 84 ALA A CA 1
ATOM 623 C C . ALA A 1 84 ? 4.830 10.790 16.313 1.00 42.00 84 ALA A C 1
ATOM 625 O O . ALA A 1 84 ? 5.811 10.190 15.875 1.00 42.00 84 ALA A O 1
AT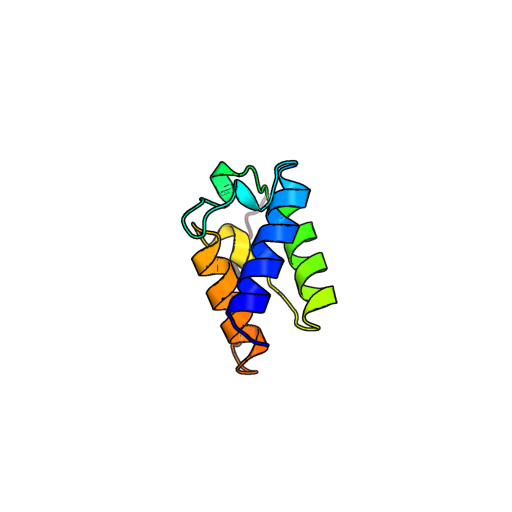OM 626 N N . LYS A 1 85 ? 4.404 11.962 15.825 1.00 46.72 85 LYS A N 1
ATOM 627 C CA . LYS A 1 85 ? 5.233 12.897 15.053 1.00 46.72 85 LYS A CA 1
ATOM 628 C C . LYS A 1 85 ? 6.653 12.963 15.646 1.00 46.72 85 LYS A C 1
ATOM 630 O O . LYS A 1 85 ? 6.798 13.149 16.859 1.00 46.72 85 LYS A O 1
ATOM 635 N N . PRO A 1 86 ? 7.680 13.012 14.791 1.00 43.91 86 PRO A N 1
ATOM 636 C CA . PRO A 1 86 ? 8.461 14.234 14.789 1.00 43.91 86 PRO A CA 1
ATOM 637 C C . PRO A 1 86 ? 8.545 14.852 13.394 1.00 43.91 86 PRO A C 1
ATOM 639 O O . PRO A 1 86 ? 8.623 14.200 12.362 1.00 43.91 86 PRO A O 1
ATOM 642 N N . ASP A 1 87 ? 8.476 16.168 13.452 1.00 47.81 87 ASP A N 1
ATOM 643 C CA . ASP A 1 87 ? 8.479 17.168 12.403 1.00 47.81 87 ASP A CA 1
ATOM 644 C C . ASP A 1 87 ? 9.822 17.246 11.630 1.00 47.81 87 ASP A C 1
ATOM 646 O O . ASP A 1 87 ? 10.878 16.988 12.203 1.00 47.81 87 ASP A O 1
ATOM 650 N N . ALA A 1 88 ? 9.744 17.743 10.387 1.00 46.56 88 ALA A N 1
ATOM 651 C CA . ALA A 1 88 ? 10.748 18.527 9.641 1.00 46.56 88 ALA A CA 1
ATOM 652 C C . ALA A 1 88 ? 12.058 17.882 9.120 1.00 46.56 88 ALA A C 1
ATOM 654 O O . ALA A 1 88 ? 12.947 17.521 9.883 1.00 46.56 88 ALA A O 1
ATOM 655 N N . ALA A 1 89 ? 12.298 17.984 7.799 1.00 45.78 89 ALA A N 1
ATOM 656 C CA . ALA A 1 89 ? 13.060 19.110 7.220 1.00 45.78 89 ALA A CA 1
ATOM 657 C C . ALA A 1 89 ? 13.334 18.960 5.705 1.00 45.78 89 ALA A C 1
ATOM 659 O O . ALA A 1 89 ? 14.038 18.048 5.287 1.00 45.78 89 ALA A O 1
ATOM 660 N N . ALA A 1 90 ? 12.900 19.950 4.915 1.00 44.62 90 ALA A N 1
ATOM 661 C CA . ALA A 1 90 ? 13.704 20.539 3.837 1.00 44.62 90 ALA A CA 1
ATOM 662 C C . ALA A 1 90 ? 13.163 21.943 3.496 1.00 44.62 90 ALA A C 1
ATOM 664 O O . ALA A 1 90 ? 12.438 22.143 2.528 1.00 44.62 90 ALA A O 1
ATOM 665 N N . ASN A 1 91 ? 13.520 22.928 4.326 1.00 55.00 91 ASN A N 1
ATOM 666 C CA . ASN A 1 91 ? 13.603 24.317 3.879 1.00 55.00 91 ASN A CA 1
ATOM 667 C C . ASN A 1 91 ? 14.948 24.507 3.162 1.00 55.00 91 ASN A C 1
ATOM 669 O O . ASN A 1 91 ? 15.998 24.232 3.741 1.00 55.00 91 ASN A O 1
ATOM 673 N N . SER A 1 92 ? 14.917 25.010 1.933 1.00 53.31 92 SER A N 1
ATOM 674 C CA . SER A 1 92 ? 15.984 25.727 1.212 1.00 53.31 92 SER A CA 1
ATOM 675 C C . SER A 1 92 ? 15.235 26.415 0.061 1.00 53.31 92 SER A C 1
ATOM 677 O O . SER A 1 92 ? 14.654 25.720 -0.755 1.00 53.31 92 SER A O 1
ATOM 679 N N . GLY A 1 93 ? 15.007 27.723 -0.012 1.00 52.56 93 GLY A N 1
ATOM 680 C CA . GLY A 1 93 ? 15.815 28.859 0.394 1.00 52.56 93 GLY A CA 1
ATOM 681 C C . GLY A 1 93 ? 16.204 29.572 -0.895 1.00 52.56 93 GLY A C 1
ATOM 682 O O . GLY A 1 93 ? 17.079 29.077 -1.584 1.00 52.56 93 GLY A O 1
ATOM 683 N N . GLU A 1 94 ? 15.579 30.701 -1.223 1.00 58.00 94 GLU A N 1
ATOM 684 C CA . GLU A 1 94 ? 16.187 31.681 -2.125 1.00 58.00 94 GLU A CA 1
ATOM 685 C C . GLU A 1 94 ? 15.653 33.081 -1.808 1.00 58.00 94 GLU A C 1
ATOM 687 O O . GLU A 1 94 ? 14.491 33.253 -1.433 1.00 58.00 94 GLU A O 1
ATOM 692 N N . ALA A 1 95 ? 16.601 34.015 -1.807 1.00 53.22 95 ALA A N 1
ATOM 693 C CA . ALA A 1 95 ? 16.579 35.331 -1.179 1.00 53.22 95 ALA A CA 1
ATOM 694 C C . ALA A 1 95 ? 16.018 36.436 -2.082 1.00 53.22 95 ALA A C 1
ATOM 696 O O . ALA A 1 95 ? 16.021 36.257 -3.320 1.00 53.22 95 ALA A O 1
#

Radius of gyration: 13.81 Å; Cα contacts (8 Å, |Δi|>4): 96; chains: 1; bounding box: 27×46×33 Å

Mean predicted aligned error: 7.61 Å

pLDDT: mean 82.64, std 14.89, range [42.0, 93.5]

Sequence (95 aa):
MEPDKIRKLVIEKTANLAGIKPDEITPESNLEALGLDSADAVVLAMEIEQETGREIEVGLFLRCETVAEAAEEIARLTSGGDAAKPDAAANSGEA

Organism: NCBI:txid665467

Foldseek 3Di:
DPLVVLLLLLLCLLCVLLVHDSVVADQADFSVNSVCDLVSLVVSQVSSCVVLVFRDDSVLSVPDGGSNSSSVVSVCVSVDPDDDDDDDDDDDDDD

Solvent-accessible surface area (backbone atoms only — not comparable to full-atom values): 5646 Å² total; per-residue (Å²): 98,61,53,70,58,39,38,50,48,49,41,49,51,51,16,58,75,54,73,51,56,45,88,77,57,51,57,80,38,40,37,63,82,53,63,54,44,78,67,50,29,47,51,50,24,55,54,50,21,70,76,70,74,45,94,53,65,42,66,49,58,77,68,32,59,26,47,42,55,41,19,52,53,52,28,44,60,63,62,46,91,78,82,76,86,82,81,89,88,86,88,82,87,86,135

Nearest PDB structures (foldseek):
  2mf4-assembly1_A  TM=8.946E-01  e=1.128E-03  Streptomyces virginiae
  4ca3-assembly1_A  TM=9.036E-01  e=2.078E-03  Streptomyces virginiae
  8a7z-assembly1_A  TM=8.720E-01  e=1.759E-03  Streptomyces virginiae
  8xks-assembly1_R  TM=7.905E-01  e=6.842E-04  Chlamydomonas reinhardtii
  2l22-assembly1_A  TM=7.219E-01  e=1.917E-02  Pseudomonas fluorescens

InterPro domains:
  IPR009081 Phosphopantetheine binding ACP domain [PF00550] (10-73)
  IPR009081 Phosphopantetheine binding ACP domain [PS50075] (1-78)
  IPR020806 Polyketide synthase-like, phosphopantetheine-binding domain [SM00823] (7-78)
  IPR036736 ACP-like superfamily [G3DSA:1.10.1200.10] (1-95)
  IPR036736 ACP-like superfamily [SSF47336] (3-89)

Secondary structure (DSSP, 8-state):
--HHHHHHHHHHHHHHHHTS-GGG--TT-BTTTT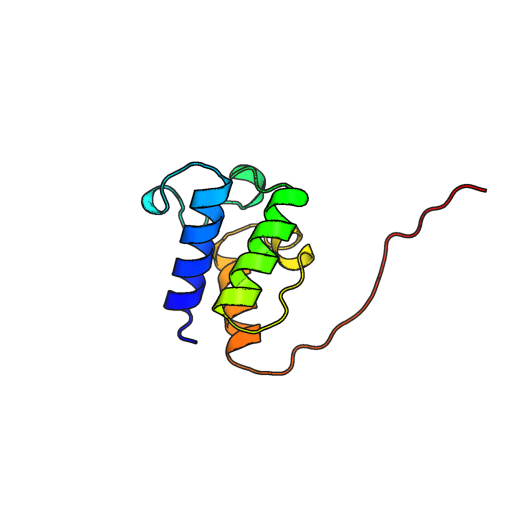T--HHHHHHHHHHHHHHHSS---HHHHHH-SBHHHHHHHHHHHHHSS--------------